Protein AF-A0A7W5QM79-F1 (afdb_monomer_lite)

Structure (mmCIF, N/CA/C/O backbone):
data_AF-A0A7W5QM79-F1
#
_entry.id   AF-A0A7W5QM79-F1
#
loop_
_atom_site.group_PDB
_atom_site.id
_atom_site.type_symbol
_atom_site.label_atom_id
_atom_site.label_alt_id
_atom_site.label_comp_id
_atom_site.label_asym_id
_atom_site.label_entity_id
_atom_site.label_seq_id
_atom_site.pdbx_PDB_ins_code
_atom_site.Cartn_x
_atom_site.Cartn_y
_atom_site.Cartn_z
_atom_site.occupancy
_atom_site.B_iso_or_equiv
_atom_site.auth_seq_id
_atom_site.auth_comp_id
_atom_site.auth_asym_id
_atom_site.auth_atom_id
_atom_site.pdbx_PDB_model_num
ATOM 1 N N . MET A 1 1 ? -22.814 -6.329 25.773 1.00 58.09 1 MET A N 1
ATOM 2 C CA . MET A 1 1 ? -21.471 -6.607 25.209 1.00 58.09 1 MET A CA 1
ATOM 3 C C . MET A 1 1 ? -20.436 -6.230 26.257 1.00 58.09 1 MET A C 1
ATOM 5 O O . MET A 1 1 ? -20.582 -5.170 26.844 1.00 58.09 1 MET A O 1
ATOM 9 N N . SER A 1 2 ? -19.453 -7.089 26.537 1.00 80.44 2 SER A N 1
ATOM 10 C CA . SER A 1 2 ? -18.370 -6.768 27.482 1.00 80.44 2 SER A CA 1
ATOM 11 C C . SER A 1 2 ? -17.420 -5.730 26.875 1.00 80.44 2 SER A C 1
ATOM 13 O O . SER A 1 2 ? -17.052 -5.861 25.707 1.00 80.44 2 SER A O 1
ATOM 15 N N . THR A 1 3 ? -16.996 -4.742 27.667 1.00 80.75 3 THR A N 1
ATOM 16 C CA . THR A 1 3 ? -16.026 -3.699 27.286 1.00 80.75 3 THR A CA 1
ATOM 17 C C . THR A 1 3 ? -14.729 -4.291 26.722 1.00 80.75 3 THR A C 1
ATOM 19 O O . THR A 1 3 ? -14.175 -3.769 25.760 1.00 80.75 3 THR A O 1
ATOM 22 N N . PHE A 1 4 ? -14.292 -5.441 27.246 1.00 83.88 4 PHE A N 1
ATOM 23 C CA . PHE A 1 4 ? -13.108 -6.156 26.763 1.00 83.88 4 PHE A CA 1
ATOM 24 C C . PHE A 1 4 ? -13.230 -6.581 25.291 1.00 83.88 4 PHE A C 1
ATOM 26 O O . PHE A 1 4 ? -12.291 -6.435 24.515 1.00 83.88 4 PHE A O 1
ATOM 33 N N . ARG A 1 5 ? -14.414 -7.054 24.876 1.00 85.19 5 ARG A N 1
ATOM 34 C CA . ARG A 1 5 ? -14.664 -7.480 23.489 1.00 85.19 5 ARG A CA 1
ATOM 35 C C . ARG A 1 5 ? -14.640 -6.300 22.517 1.00 85.19 5 ARG A C 1
ATOM 37 O O . ARG A 1 5 ? -14.230 -6.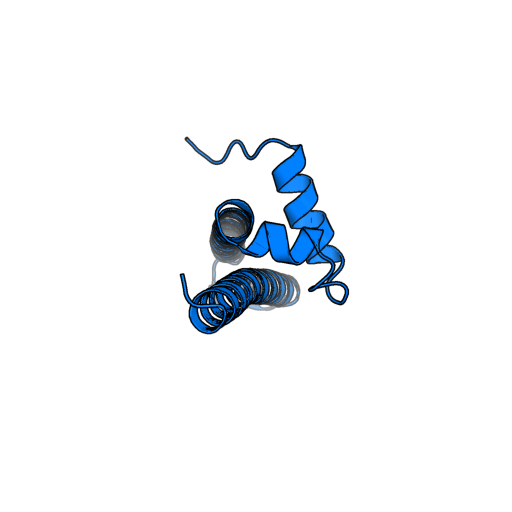475 21.377 1.00 85.19 5 ARG A O 1
ATOM 44 N N . LEU A 1 6 ? -15.071 -5.119 22.965 1.00 87.12 6 LEU A N 1
ATOM 45 C CA . LEU A 1 6 ? -15.059 -3.905 22.150 1.00 87.12 6 LEU A CA 1
ATOM 46 C C . LEU A 1 6 ? -13.627 -3.417 21.894 1.00 87.12 6 LEU A C 1
ATOM 48 O O . LEU A 1 6 ? -13.288 -3.121 20.753 1.00 87.12 6 LEU A O 1
ATOM 52 N N . PHE A 1 7 ? -12.783 -3.378 22.930 1.00 88.88 7 PHE A N 1
ATOM 53 C CA . PHE A 1 7 ? -11.380 -2.987 22.774 1.00 88.88 7 PHE A CA 1
ATOM 54 C C . PHE A 1 7 ? -10.604 -3.971 21.896 1.00 88.88 7 PHE A C 1
ATOM 56 O O . PHE A 1 7 ? -9.957 -3.543 20.948 1.00 88.88 7 PHE A O 1
ATOM 63 N N . ALA A 1 8 ? -10.766 -5.280 22.119 1.00 90.50 8 ALA A N 1
ATOM 64 C CA . ALA A 1 8 ? -10.115 -6.296 21.293 1.00 90.50 8 ALA A CA 1
ATOM 65 C C . ALA A 1 8 ? -10.516 -6.203 19.807 1.00 90.50 8 ALA A C 1
ATOM 67 O O . ALA A 1 8 ? -9.672 -6.353 18.927 1.00 90.50 8 ALA A O 1
ATOM 68 N N . GLN A 1 9 ? -11.793 -5.921 19.519 1.00 89.75 9 GLN A N 1
ATOM 69 C CA . GLN A 1 9 ? -12.265 -5.706 18.149 1.00 89.75 9 GLN A CA 1
ATOM 70 C C . GLN A 1 9 ? -11.608 -4.477 17.510 1.00 89.75 9 GLN A C 1
ATOM 72 O O . GLN A 1 9 ? -11.201 -4.520 16.353 1.00 89.75 9 GLN A O 1
ATOM 77 N N . LEU A 1 10 ? -11.493 -3.385 18.264 1.00 89.38 10 LEU A N 1
ATOM 78 C CA . LEU A 1 10 ? -10.914 -2.142 17.771 1.00 89.38 10 LEU A CA 1
ATOM 79 C C . LEU A 1 10 ? -9.403 -2.268 17.521 1.00 89.38 10 LEU A C 1
ATOM 81 O O . LEU A 1 10 ? -8.910 -1.752 16.519 1.00 89.38 10 LEU A O 1
ATOM 85 N N . ASP A 1 11 ? -8.684 -2.990 18.380 1.00 90.62 11 ASP A N 1
ATOM 86 C CA . ASP A 1 11 ? -7.261 -3.288 18.189 1.00 90.62 11 ASP A CA 1
ATOM 87 C C . ASP A 1 11 ? -7.030 -4.189 16.971 1.00 90.62 11 ASP A C 1
ATOM 89 O O . ASP A 1 11 ? -6.108 -3.958 16.188 1.00 90.62 11 ASP A O 1
ATOM 93 N N . PHE A 1 12 ? -7.904 -5.175 16.759 1.00 91.88 12 PHE A N 1
ATOM 94 C CA . PHE A 1 12 ? -7.868 -6.021 15.570 1.00 91.88 12 PHE A CA 1
ATOM 95 C C . PHE A 1 12 ? -8.112 -5.222 14.281 1.00 91.88 12 PHE A C 1
ATOM 97 O O . PHE A 1 12 ? -7.342 -5.338 13.329 1.00 91.88 12 PHE A O 1
ATOM 104 N N . GLU A 1 13 ? -9.139 -4.368 14.251 1.00 92.06 13 GLU A N 1
ATOM 105 C CA . GLU A 1 13 ? -9.413 -3.495 13.102 1.00 92.06 13 GLU A CA 1
ATOM 106 C C . GLU A 1 13 ? -8.237 -2.558 12.809 1.00 92.06 13 GLU A C 1
ATOM 108 O O . GLU A 1 13 ? -7.859 -2.385 11.649 1.00 92.06 13 GLU A O 1
ATOM 113 N N . ARG A 1 14 ? -7.602 -2.008 13.851 1.00 91.38 14 ARG A N 1
ATOM 114 C CA . ARG A 1 14 ? -6.386 -1.204 13.694 1.00 91.38 14 ARG A CA 1
ATOM 115 C C . ARG A 1 14 ? -5.244 -2.002 13.085 1.00 91.38 14 ARG A C 1
ATOM 117 O O . ARG A 1 14 ? -4.605 -1.504 12.161 1.00 91.38 14 ARG A O 1
ATOM 124 N N . ALA A 1 15 ? -4.997 -3.216 13.573 1.00 93.19 15 ALA A N 1
ATOM 125 C CA . ALA A 1 15 ? -3.943 -4.081 13.054 1.00 93.19 15 ALA A CA 1
ATOM 126 C C . ALA A 1 15 ? -4.167 -4.415 11.572 1.00 93.19 15 ALA A C 1
ATOM 128 O O . ALA A 1 15 ? -3.242 -4.284 10.774 1.00 93.19 15 ALA A O 1
ATOM 129 N N . LEU A 1 16 ? -5.402 -4.752 11.186 1.00 93.31 16 LEU A N 1
ATOM 130 C CA . LEU A 1 16 ? -5.764 -4.975 9.784 1.00 93.31 16 LEU A CA 1
ATOM 131 C C . LEU A 1 16 ? -5.544 -3.729 8.924 1.00 93.31 16 LEU A C 1
ATOM 133 O O . LEU A 1 16 ? -4.982 -3.818 7.835 1.00 93.31 16 LEU A O 1
ATOM 137 N N . GLY A 1 17 ? -5.970 -2.562 9.412 1.00 92.12 17 GLY A N 1
ATOM 138 C CA . GLY A 1 17 ? -5.824 -1.315 8.669 1.00 92.12 17 GLY A CA 1
ATOM 139 C C . GLY A 1 17 ? -4.357 -0.946 8.476 1.00 92.12 17 GLY A C 1
ATOM 140 O O . GLY A 1 17 ? -3.963 -0.519 7.397 1.00 92.12 17 GLY A O 1
ATOM 141 N N . ASN A 1 18 ? -3.535 -1.183 9.498 1.00 92.19 18 ASN A N 1
ATOM 142 C CA . ASN A 1 18 ? -2.096 -0.979 9.428 1.00 92.19 18 ASN A CA 1
ATOM 143 C C . ASN A 1 18 ? -1.423 -1.942 8.453 1.00 92.19 18 ASN A C 1
ATOM 145 O O . A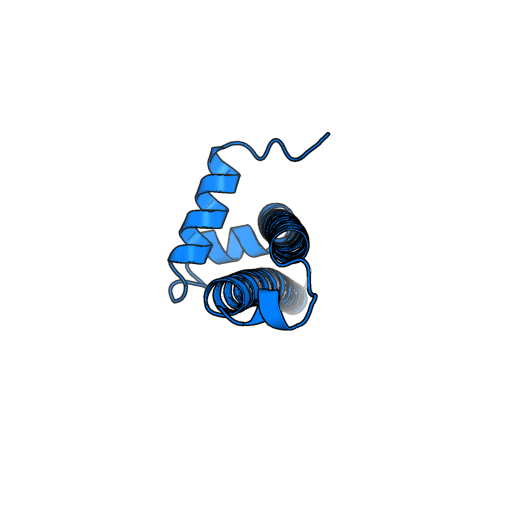SN A 1 18 ? -0.623 -1.477 7.654 1.00 92.19 18 ASN A O 1
ATOM 149 N N . ALA A 1 19 ? -1.796 -3.222 8.457 1.00 93.50 19 ALA A N 1
ATOM 150 C CA . ALA A 1 19 ? -1.242 -4.199 7.526 1.00 93.50 19 ALA A CA 1
ATOM 151 C C . ALA A 1 19 ? -1.550 -3.853 6.057 1.00 93.50 19 ALA A C 1
ATOM 153 O O . ALA A 1 19 ? -0.681 -3.995 5.202 1.00 93.50 19 ALA A O 1
ATOM 154 N N . ALA A 1 20 ? -2.758 -3.356 5.759 1.00 92.94 20 ALA A N 1
ATOM 155 C CA . ALA A 1 20 ? -3.107 -2.900 4.410 1.00 92.94 20 ALA A CA 1
ATOM 156 C C . ALA A 1 20 ? -2.247 -1.703 3.965 1.00 92.94 20 ALA A C 1
ATOM 158 O O . ALA A 1 20 ? -1.793 -1.649 2.824 1.00 92.94 20 ALA A O 1
ATOM 159 N N . ILE A 1 21 ? -1.988 -0.766 4.881 1.00 93.25 21 ILE A N 1
ATOM 160 C CA . ILE A 1 21 ? -1.147 0.411 4.627 1.00 93.25 21 ILE A CA 1
ATOM 161 C C . ILE A 1 21 ? 0.324 0.011 4.445 1.00 93.25 21 ILE A C 1
ATOM 163 O O . ILE A 1 21 ? 0.959 0.490 3.512 1.00 93.25 21 ILE A O 1
ATOM 167 N N . ASP A 1 22 ? 0.846 -0.899 5.272 1.00 94.00 22 ASP A N 1
ATOM 168 C CA . ASP A 1 22 ? 2.214 -1.424 5.136 1.00 94.00 22 ASP A CA 1
ATOM 169 C C . ASP A 1 22 ? 2.400 -2.156 3.799 1.00 94.00 22 ASP A C 1
ATOM 171 O O . ASP A 1 22 ? 3.413 -1.999 3.122 1.00 94.00 22 ASP A O 1
ATOM 175 N N . ALA A 1 23 ? 1.398 -2.928 3.373 1.00 94.56 23 ALA A N 1
ATOM 176 C CA . ALA A 1 23 ? 1.440 -3.608 2.084 1.00 94.56 23 ALA A CA 1
ATOM 177 C C . ALA A 1 23 ? 1.453 -2.620 0.902 1.00 94.56 23 ALA A C 1
ATOM 179 O O . ALA A 1 23 ? 2.144 -2.861 -0.088 1.00 94.56 23 ALA A O 1
ATOM 180 N N . LEU A 1 24 ? 0.723 -1.504 1.008 1.00 94.81 24 LEU A N 1
ATOM 181 C CA . LEU A 1 24 ? 0.775 -0.418 0.028 1.00 94.81 24 LEU A CA 1
ATOM 182 C C . LEU A 1 24 ? 2.157 0.257 0.009 1.00 94.81 24 LEU A C 1
ATOM 184 O O . LEU A 1 24 ? 2.718 0.469 -1.064 1.00 94.81 24 LEU A O 1
ATOM 188 N N . GLU A 1 25 ? 2.734 0.535 1.179 1.00 94.00 25 GLU A N 1
ATOM 189 C CA . GLU A 1 25 ? 4.081 1.106 1.318 1.00 94.00 25 GLU A CA 1
ATOM 190 C C . GLU A 1 25 ? 5.151 0.226 0.662 1.00 94.00 25 GLU A C 1
ATOM 192 O O . GLU A 1 25 ? 6.000 0.714 -0.089 1.00 94.00 25 GLU A O 1
ATOM 197 N N . HIS A 1 26 ? 5.077 -1.087 0.886 1.00 94.44 26 HIS A N 1
ATOM 198 C CA . HIS A 1 26 ? 5.982 -2.048 0.263 1.00 94.44 26 HIS A CA 1
ATOM 199 C C . HIS A 1 26 ? 5.829 -2.080 -1.261 1.00 94.44 26 HIS A C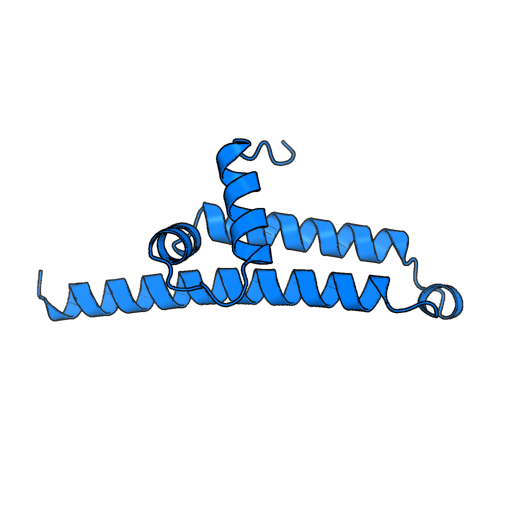 1
ATOM 201 O O . HIS A 1 26 ? 6.834 -2.114 -1.966 1.00 94.44 26 HIS A O 1
ATOM 207 N N . ALA A 1 27 ? 4.601 -2.024 -1.786 1.00 94.44 27 ALA A N 1
ATOM 208 C CA . ALA A 1 27 ? 4.370 -1.997 -3.231 1.00 94.44 27 ALA A CA 1
ATOM 209 C C . ALA A 1 27 ? 4.931 -0.718 -3.882 1.00 94.44 27 ALA A C 1
ATOM 211 O O . ALA A 1 27 ? 5.554 -0.780 -4.941 1.00 94.44 27 ALA A O 1
ATOM 212 N N . MET A 1 28 ? 4.772 0.436 -3.226 1.00 94.25 28 MET A N 1
ATOM 213 C CA . MET A 1 28 ? 5.359 1.700 -3.685 1.00 94.25 28 MET A CA 1
ATOM 214 C C . MET A 1 28 ? 6.890 1.677 -3.636 1.00 94.25 28 MET A C 1
ATOM 216 O O . MET A 1 28 ? 7.539 2.134 -4.574 1.00 94.25 28 MET A O 1
ATOM 220 N N . THR A 1 29 ? 7.467 1.105 -2.578 1.00 93.62 29 THR A N 1
ATOM 221 C CA . THR A 1 29 ? 8.922 0.925 -2.464 1.00 93.62 29 THR A CA 1
ATOM 222 C C . THR A 1 29 ? 9.452 0.021 -3.576 1.00 93.62 29 THR A C 1
ATOM 224 O O . THR A 1 29 ? 10.407 0.389 -4.252 1.00 93.62 29 THR A O 1
ATOM 227 N N . ALA A 1 30 ? 8.789 -1.109 -3.841 1.00 91.75 30 ALA A N 1
ATOM 228 C CA . ALA A 1 30 ? 9.168 -2.021 -4.919 1.00 91.75 30 ALA A CA 1
ATOM 229 C C . ALA A 1 30 ? 9.135 -1.332 -6.293 1.00 91.75 30 ALA A C 1
ATOM 231 O O . ALA A 1 30 ? 10.052 -1.497 -7.096 1.00 91.75 30 ALA A O 1
ATOM 232 N N . LYS A 1 31 ? 8.115 -0.502 -6.551 1.00 92.19 31 LYS A N 1
ATOM 233 C CA . LYS A 1 31 ? 8.059 0.322 -7.765 1.00 92.19 31 LYS A CA 1
ATOM 234 C C . LYS A 1 31 ? 9.270 1.247 -7.870 1.00 92.19 31 LYS A C 1
ATOM 236 O O . LYS A 1 31 ? 9.925 1.261 -8.908 1.00 92.19 31 LYS A O 1
ATOM 241 N N . ALA A 1 32 ? 9.582 1.981 -6.803 1.00 92.19 32 ALA A N 1
ATOM 242 C CA . ALA A 1 32 ? 10.716 2.899 -6.780 1.00 92.19 32 ALA A CA 1
ATOM 243 C C . ALA A 1 32 ? 12.055 2.173 -7.010 1.00 92.19 32 ALA A C 1
ATOM 245 O O . ALA A 1 32 ? 12.923 2.686 -7.712 1.00 92.19 32 ALA A O 1
ATOM 246 N N . GLU A 1 33 ? 12.219 0.959 -6.477 1.00 90.69 33 GLU A N 1
ATOM 247 C CA . GLU A 1 33 ? 13.404 0.126 -6.710 1.00 90.69 33 GLU A CA 1
ATOM 248 C C . GLU A 1 33 ? 13.537 -0.297 -8.184 1.00 90.69 33 GLU A C 1
ATOM 250 O O . GLU A 1 33 ? 14.625 -0.201 -8.753 1.00 90.69 33 GLU A O 1
ATOM 255 N N . ILE A 1 34 ? 12.438 -0.692 -8.836 1.00 88.31 34 ILE A N 1
ATOM 256 C CA . ILE A 1 34 ? 12.410 -1.035 -10.272 1.00 88.31 34 ILE A CA 1
ATOM 257 C C . ILE A 1 34 ? 12.676 0.207 -11.145 1.00 88.31 34 ILE A C 1
ATOM 259 O O . ILE A 1 34 ? 13.362 0.143 -12.171 1.00 88.31 34 ILE A O 1
ATOM 263 N N . GLU A 1 35 ? 12.160 1.369 -10.745 1.00 89.12 35 GLU A N 1
ATOM 264 C CA . GLU A 1 35 ? 12.423 2.651 -11.411 1.00 89.12 35 GLU A CA 1
ATOM 265 C C . GLU A 1 35 ? 13.883 3.109 -11.241 1.00 89.12 35 GLU A C 1
ATOM 267 O O . GLU A 1 35 ? 14.456 3.705 -12.155 1.00 89.12 35 GLU A O 1
ATOM 272 N N . ALA A 1 36 ? 14.520 2.783 -10.116 1.00 88.75 36 ALA A N 1
ATOM 273 C CA . ALA A 1 36 ? 15.927 3.088 -9.866 1.00 88.75 36 ALA A CA 1
ATOM 274 C C . ALA A 1 36 ? 16.894 2.121 -10.573 1.00 88.75 36 ALA A C 1
ATOM 276 O O . ALA A 1 36 ? 18.038 2.488 -10.847 1.00 88.75 36 ALA A O 1
ATOM 277 N N . GLN A 1 37 ? 16.460 0.897 -10.886 1.00 83.69 37 GLN A N 1
ATOM 278 C CA . GLN A 1 37 ? 17.280 -0.083 -11.596 1.00 83.69 37 GLN A CA 1
ATOM 279 C C . GLN A 1 37 ? 17.367 0.241 -13.095 1.00 83.69 37 GLN A C 1
ATOM 281 O O . GLN A 1 37 ? 16.435 0.007 -13.864 1.00 83.69 37 GLN A O 1
ATOM 286 N N . SER A 1 38 ? 18.529 0.741 -13.523 1.00 66.81 38 SER A N 1
ATOM 287 C CA . SER A 1 38 ? 18.878 0.949 -14.937 1.00 66.81 38 SER A CA 1
ATOM 288 C C . SER A 1 38 ? 19.187 -0.350 -15.687 1.00 66.81 38 SER A C 1
ATOM 290 O O . SER A 1 38 ? 19.072 -0.397 -16.908 1.00 66.81 38 SER A O 1
ATOM 292 N N . ASP A 1 39 ? 19.562 -1.407 -14.965 1.00 66.69 39 ASP A N 1
ATOM 293 C CA . ASP A 1 39 ? 20.181 -2.603 -15.552 1.00 66.69 39 ASP A CA 1
ATOM 294 C C . ASP A 1 39 ? 19.173 -3.733 -15.833 1.00 66.69 39 ASP A C 1
ATOM 296 O O . ASP A 1 39 ? 19.535 -4.769 -16.393 1.00 66.69 39 ASP A O 1
ATOM 300 N N . LEU A 1 40 ? 17.890 -3.539 -15.495 1.00 61.06 40 LEU A N 1
ATOM 301 C CA . LEU A 1 40 ? 16.818 -4.505 -15.778 1.00 61.06 40 LEU A CA 1
ATOM 302 C C . LEU A 1 40 ? 16.717 -4.827 -17.275 1.00 61.06 40 LEU A C 1
ATOM 304 O O . LEU A 1 40 ? 16.558 -5.992 -17.637 1.00 61.06 40 LEU A O 1
ATOM 308 N N . GLU A 1 41 ? 16.930 -3.833 -18.139 1.00 58.78 41 GLU A N 1
ATOM 309 C CA . GLU A 1 41 ? 16.944 -4.013 -19.596 1.00 58.78 41 GLU A CA 1
ATOM 310 C C . GLU A 1 41 ? 18.095 -4.921 -20.069 1.00 58.78 41 GLU A C 1
ATOM 312 O O . GLU A 1 41 ? 17.952 -5.641 -21.057 1.00 58.78 41 GLU A O 1
ATOM 317 N N . GLN A 1 42 ? 19.219 -4.962 -19.343 1.00 58.69 42 GLN A N 1
ATOM 318 C CA . GLN A 1 42 ? 20.350 -5.849 -19.655 1.00 58.69 42 GLN A CA 1
ATOM 319 C C . GLN A 1 42 ? 20.120 -7.292 -19.184 1.00 58.69 42 GLN A C 1
ATOM 321 O O . GLN A 1 42 ? 20.768 -8.212 -19.681 1.00 58.69 42 GLN A O 1
ATOM 326 N N . SER A 1 43 ? 19.186 -7.506 -18.253 1.00 63.69 43 SER A N 1
ATOM 327 C CA . SER A 1 43 ? 18.854 -8.831 -17.712 1.00 63.69 43 SER A CA 1
ATOM 328 C C . SER A 1 43 ? 17.848 -9.624 -18.560 1.00 63.69 43 SER A C 1
ATOM 330 O O . SER A 1 43 ? 17.560 -10.778 -18.248 1.00 63.69 43 SER A O 1
ATOM 332 N N . GLY A 1 44 ? 17.313 -9.023 -19.631 1.00 66.06 44 GLY A N 1
ATOM 333 C CA . GLY A 1 44 ? 16.242 -9.613 -20.440 1.00 66.06 44 GLY A CA 1
ATOM 334 C C . GLY A 1 44 ? 14.860 -9.571 -19.774 1.00 66.06 44 GLY A C 1
ATOM 335 O O . GLY A 1 44 ? 13.923 -10.162 -20.306 1.00 66.06 44 GLY A O 1
ATOM 336 N N . TYR A 1 45 ? 14.726 -8.884 -18.634 1.00 71.56 45 TYR A N 1
ATOM 337 C CA . TYR A 1 45 ? 13.436 -8.582 -18.018 1.00 71.56 45 TYR A CA 1
ATOM 338 C C . TYR A 1 45 ? 12.745 -7.436 -18.754 1.00 71.56 45 TYR A C 1
ATOM 340 O O . TYR A 1 45 ? 13.337 -6.380 -18.986 1.00 71.56 45 TYR A O 1
ATOM 348 N N . ASP A 1 46 ? 11.463 -7.627 -19.065 1.00 84.06 46 ASP A N 1
ATOM 349 C CA . ASP A 1 46 ? 10.602 -6.556 -19.553 1.00 84.06 46 ASP A CA 1
ATOM 350 C C . ASP A 1 46 ? 10.239 -5.635 -18.381 1.00 84.06 46 ASP A C 1
ATOM 352 O O . ASP A 1 46 ? 9.344 -5.899 -17.568 1.00 84.06 46 ASP A O 1
ATOM 356 N N . ARG A 1 47 ? 11.009 -4.554 -18.268 1.00 84.06 47 ARG A N 1
ATOM 357 C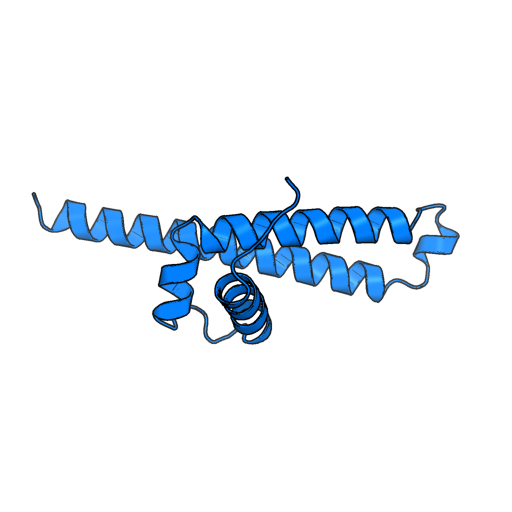 CA . ARG A 1 47 ? 10.844 -3.534 -17.237 1.00 84.06 47 ARG A CA 1
ATOM 358 C C . ARG A 1 47 ? 9.470 -2.872 -17.299 1.00 84.06 47 ARG A C 1
ATOM 360 O O . ARG A 1 47 ? 8.902 -2.578 -16.250 1.00 84.06 47 ARG A O 1
ATOM 367 N N . GLU A 1 48 ? 8.938 -2.643 -18.497 1.00 86.38 48 GLU A N 1
ATOM 368 C CA . GLU A 1 48 ? 7.642 -1.991 -18.683 1.00 86.38 48 GLU A CA 1
ATOM 369 C C . GLU A 1 48 ? 6.512 -2.903 -18.200 1.00 86.38 48 GLU A C 1
ATOM 371 O O . GLU A 1 48 ? 5.675 -2.472 -17.404 1.00 86.38 48 GLU A O 1
ATOM 376 N N . ALA A 1 49 ? 6.551 -4.184 -18.580 1.00 88.38 49 ALA A N 1
ATOM 377 C CA . ALA A 1 49 ? 5.604 -5.179 -18.081 1.00 88.38 49 ALA A CA 1
ATOM 378 C C . ALA A 1 49 ? 5.671 -5.319 -16.550 1.00 88.38 49 ALA A C 1
ATOM 380 O O . ALA A 1 49 ? 4.641 -5.305 -15.878 1.00 88.38 49 ALA A O 1
ATOM 381 N N . THR A 1 50 ? 6.879 -5.360 -15.980 1.00 88.69 50 THR A N 1
ATOM 382 C CA . THR A 1 50 ? 7.070 -5.463 -14.521 1.00 88.69 50 THR A CA 1
ATOM 383 C C . THR A 1 50 ? 6.502 -4.240 -13.790 1.00 88.69 50 THR A C 1
ATOM 385 O O . THR A 1 50 ? 5.827 -4.371 -12.768 1.00 88.69 50 THR A O 1
ATOM 388 N N . LEU A 1 51 ? 6.728 -3.031 -14.316 1.00 90.75 51 LEU A N 1
ATOM 389 C CA . LEU A 1 51 ? 6.154 -1.808 -13.749 1.00 90.75 51 LEU A CA 1
ATOM 390 C C . LEU A 1 51 ? 4.625 -1.794 -13.847 1.00 90.75 51 LEU A C 1
ATOM 392 O O . LEU A 1 51 ? 3.966 -1.332 -12.914 1.00 90.75 51 LEU A O 1
ATOM 396 N N . ALA A 1 52 ? 4.052 -2.302 -14.939 1.00 91.44 52 ALA A N 1
ATOM 397 C CA . ALA A 1 52 ? 2.605 -2.427 -15.088 1.00 91.44 52 ALA A CA 1
ATOM 398 C C . ALA A 1 52 ? 2.004 -3.371 -14.032 1.00 91.44 52 ALA A C 1
ATOM 400 O O . ALA A 1 52 ? 1.019 -3.013 -13.385 1.00 91.44 52 ALA A O 1
ATOM 401 N N . GLU A 1 53 ? 2.631 -4.524 -13.787 1.00 92.25 53 GLU A N 1
ATOM 402 C CA . GLU A 1 53 ? 2.208 -5.461 -12.740 1.00 92.25 53 GLU A CA 1
ATOM 403 C C . GLU A 1 53 ? 2.262 -4.825 -11.346 1.00 92.25 53 GLU A C 1
ATOM 405 O O . GLU A 1 53 ? 1.295 -4.899 -10.585 1.00 92.25 53 GLU A O 1
ATOM 410 N N . VAL A 1 54 ? 3.360 -4.140 -11.013 1.00 93.62 54 VAL A N 1
ATOM 411 C CA . VAL A 1 54 ? 3.492 -3.468 -9.712 1.00 93.62 54 VAL A CA 1
ATOM 412 C C . VAL A 1 54 ? 2.481 -2.330 -9.563 1.00 93.62 54 VAL A C 1
ATOM 414 O O . VAL A 1 54 ? 1.913 -2.163 -8.484 1.00 93.62 54 VAL A O 1
ATOM 417 N N . ASN A 1 55 ? 2.188 -1.580 -10.629 1.00 93.81 55 ASN A N 1
ATOM 418 C CA . ASN A 1 55 ? 1.127 -0.572 -10.602 1.00 93.81 55 ASN A CA 1
ATOM 419 C C . ASN A 1 55 ? -0.243 -1.203 -10.308 1.00 93.81 55 ASN A C 1
ATOM 421 O O . ASN A 1 55 ? -0.980 -0.666 -9.482 1.00 93.81 55 ASN A O 1
ATOM 425 N N . GLN A 1 56 ? -0.558 -2.366 -10.888 1.00 94.69 56 GLN A N 1
ATOM 426 C CA . GLN A 1 56 ? -1.803 -3.074 -10.580 1.00 94.69 56 GLN A CA 1
ATOM 427 C C . GLN A 1 56 ? -1.863 -3.521 -9.112 1.00 94.69 56 GLN A C 1
ATOM 429 O O . GLN A 1 56 ? -2.902 -3.389 -8.463 1.00 94.69 56 GLN A O 1
ATOM 434 N N . VAL A 1 57 ? -0.741 -3.988 -8.554 1.00 95.31 57 VAL A N 1
ATOM 435 C CA . VAL A 1 57 ? -0.648 -4.326 -7.125 1.00 95.31 57 VAL A CA 1
ATOM 436 C C . VAL A 1 57 ? -0.875 -3.089 -6.253 1.00 95.31 57 VAL A C 1
ATOM 438 O O . VAL A 1 57 ? -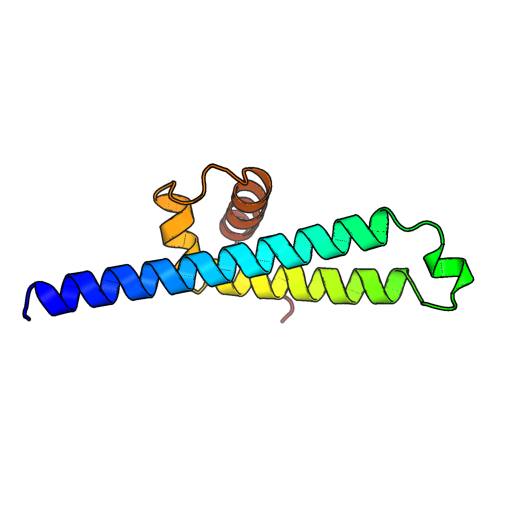1.593 -3.175 -5.258 1.00 95.31 57 VAL A O 1
ATOM 441 N N . ILE A 1 58 ? -0.305 -1.934 -6.611 1.00 95.19 58 ILE A N 1
ATOM 442 C CA . ILE A 1 58 ? -0.536 -0.669 -5.895 1.00 95.19 58 ILE A CA 1
ATOM 443 C C . ILE A 1 58 ? -2.027 -0.317 -5.910 1.00 95.19 58 ILE A C 1
ATOM 445 O O . ILE A 1 58 ? -2.582 0.005 -4.860 1.00 95.19 58 ILE A O 1
ATOM 449 N N . GLU A 1 59 ? -2.694 -0.420 -7.059 1.00 93.88 59 GLU A N 1
ATOM 450 C CA . GLU A 1 59 ? -4.137 -0.182 -7.177 1.00 93.88 59 GLU A CA 1
ATOM 451 C C . GLU A 1 59 ? -4.967 -1.110 -6.281 1.00 93.88 59 GLU A C 1
ATOM 453 O O . GLU A 1 59 ? -5.868 -0.653 -5.569 1.00 93.88 59 GLU A O 1
ATOM 458 N N . ASP A 1 60 ? -4.641 -2.403 -6.261 1.00 94.50 60 ASP A N 1
ATOM 459 C CA . ASP A 1 60 ? -5.308 -3.377 -5.398 1.00 94.50 60 ASP A CA 1
ATOM 460 C C . ASP A 1 60 ? -5.094 -3.052 -3.915 1.00 94.50 60 ASP A C 1
ATOM 462 O O . ASP A 1 60 ? -6.034 -3.099 -3.119 1.00 94.50 60 ASP A O 1
ATOM 466 N N . ARG A 1 61 ? -3.880 -2.650 -3.525 1.00 94.94 61 ARG A N 1
ATOM 467 C CA . ARG A 1 61 ? -3.588 -2.257 -2.140 1.00 94.94 61 ARG A CA 1
ATOM 468 C C . ARG A 1 61 ? -4.277 -0.950 -1.751 1.00 94.94 61 ARG A C 1
ATOM 470 O O . ARG A 1 61 ? -4.786 -0.851 -0.636 1.00 94.94 61 ARG A O 1
ATOM 477 N N . VAL A 1 62 ? -4.383 0.021 -2.659 1.00 94.75 62 VAL A N 1
ATOM 478 C CA . VAL A 1 62 ? -5.206 1.223 -2.446 1.00 94.75 62 VAL A CA 1
ATOM 479 C C . VAL A 1 62 ? -6.665 0.826 -2.213 1.00 94.75 62 VAL A C 1
ATOM 481 O O . VAL A 1 62 ? -7.284 1.311 -1.264 1.00 94.75 62 VAL A O 1
ATOM 484 N N . ARG A 1 63 ? -7.212 -0.106 -3.003 1.00 93.06 63 ARG A N 1
ATOM 485 C CA . ARG A 1 63 ? -8.573 -0.628 -2.801 1.00 93.06 63 ARG A CA 1
ATOM 486 C C . ARG A 1 63 ? -8.736 -1.301 -1.439 1.00 93.06 63 ARG A C 1
ATOM 488 O O . ARG A 1 63 ? -9.738 -1.051 -0.769 1.00 93.06 63 ARG A O 1
ATOM 495 N N . ASP A 1 64 ? -7.773 -2.103 -1.001 1.00 93.94 64 ASP A N 1
ATOM 496 C CA . ASP A 1 64 ? -7.820 -2.761 0.311 1.00 93.94 64 ASP A CA 1
ATOM 497 C C . ASP A 1 64 ? -7.816 -1.745 1.460 1.00 93.94 64 ASP A C 1
ATOM 499 O O . ASP A 1 64 ? -8.554 -1.896 2.436 1.00 93.94 64 ASP A O 1
ATOM 503 N N . VAL A 1 65 ? -7.041 -0.664 1.332 1.00 94.19 65 VAL A N 1
ATOM 504 C CA . VAL A 1 65 ? -7.040 0.433 2.309 1.00 94.19 65 VAL A CA 1
ATOM 505 C C . VAL A 1 65 ? -8.387 1.161 2.323 1.00 94.19 65 VAL A C 1
ATOM 507 O O . VAL A 1 65 ? -8.912 1.433 3.404 1.00 94.19 65 VAL A O 1
ATOM 510 N N . LEU A 1 66 ? -8.959 1.456 1.150 1.00 93.88 66 LEU A N 1
ATOM 511 C CA . LEU A 1 66 ? -10.227 2.185 1.016 1.00 93.88 66 LEU A CA 1
ATOM 512 C C . LEU A 1 66 ? -11.443 1.379 1.485 1.00 93.88 66 LEU A C 1
ATOM 514 O O . LEU A 1 66 ? -12.358 1.935 2.090 1.00 93.88 66 LEU A O 1
ATOM 518 N N . THR A 1 67 ? -11.474 0.083 1.181 1.00 92.62 67 THR A N 1
ATOM 519 C CA . THR A 1 67 ? -12.601 -0.806 1.511 1.00 92.62 67 THR A CA 1
ATOM 520 C C . THR A 1 67 ? -12.473 -1.429 2.901 1.00 92.62 67 THR A C 1
ATOM 522 O O . THR A 1 67 ? -13.476 -1.828 3.497 1.00 92.62 67 THR A O 1
ATOM 525 N N . GLY A 1 68 ? -11.252 -1.492 3.434 1.00 91.31 68 GLY A N 1
ATOM 526 C CA . GLY A 1 68 ? -10.938 -2.023 4.751 1.00 91.31 68 GLY A CA 1
ATOM 527 C C . GLY A 1 68 ? -10.890 -0.971 5.869 1.00 91.31 68 GLY A C 1
ATOM 528 O O . GLY A 1 68 ? -11.263 0.192 5.701 1.00 91.31 68 GLY A O 1
ATOM 529 N N . PRO A 1 69 ? -10.403 -1.362 7.060 1.00 92.00 69 PRO A N 1
ATOM 530 C CA . PRO A 1 69 ? -10.233 -0.445 8.189 1.00 92.00 69 PRO A CA 1
ATOM 531 C C . PRO A 1 69 ? -9.075 0.556 8.004 1.00 92.00 69 PRO A C 1
ATOM 533 O O . PRO A 1 69 ? -8.953 1.489 8.797 1.00 92.00 69 PRO A O 1
ATOM 536 N N . GLY A 1 70 ? -8.252 0.404 6.957 1.00 92.12 70 GLY A N 1
ATOM 537 C CA . GLY A 1 70 ? -7.093 1.259 6.679 1.00 92.12 70 GLY A CA 1
ATOM 538 C C . GLY A 1 70 ? -7.453 2.734 6.502 1.00 92.12 70 GLY A C 1
ATOM 539 O O . GLY A 1 70 ? -6.813 3.593 7.107 1.00 92.12 70 GLY A O 1
ATOM 540 N N . LEU A 1 71 ? -8.529 3.040 5.770 1.00 91.94 71 LEU A N 1
ATOM 541 C CA . LEU A 1 71 ? -8.986 4.418 5.586 1.00 91.94 71 LEU A CA 1
ATOM 542 C C . LEU A 1 71 ? -9.287 5.109 6.924 1.00 91.94 71 LEU A C 1
ATOM 544 O O . LEU A 1 71 ? -8.847 6.233 7.154 1.00 91.94 71 LEU A O 1
ATOM 548 N N . ARG A 1 72 ? -9.952 4.411 7.855 1.00 91.31 72 ARG A N 1
ATOM 549 C CA . ARG A 1 72 ? -10.250 4.966 9.186 1.00 91.31 72 ARG A CA 1
ATOM 550 C C . ARG A 1 72 ? -8.980 5.226 9.995 1.00 91.31 72 ARG A C 1
ATOM 552 O O . ARG A 1 72 ? -8.941 6.185 10.761 1.00 91.31 72 ARG A O 1
ATOM 559 N N . ASN A 1 73 ? -7.949 4.392 9.849 1.00 90.62 73 ASN A N 1
ATOM 560 C CA . ASN A 1 73 ? -6.661 4.617 10.510 1.00 90.62 73 ASN A CA 1
ATOM 561 C C . ASN A 1 73 ? -5.966 5.876 9.960 1.00 90.62 73 ASN A C 1
ATOM 563 O O . ASN A 1 73 ? -5.425 6.663 10.740 1.00 90.62 73 ASN A O 1
ATOM 567 N N . ILE A 1 74 ? -6.022 6.095 8.640 1.00 89.31 74 ILE A N 1
ATOM 568 C CA . ILE A 1 74 ? -5.500 7.310 7.992 1.00 89.31 74 ILE A CA 1
ATOM 569 C C . ILE A 1 74 ? -6.254 8.548 8.487 1.00 89.31 74 ILE A C 1
ATOM 571 O O . ILE A 1 74 ? -5.625 9.512 8.917 1.00 89.31 74 ILE A O 1
ATOM 575 N N . GLU A 1 75 ? -7.586 8.505 8.511 1.00 88.69 75 GLU A N 1
ATOM 576 C CA . GLU A 1 75 ? -8.430 9.621 8.963 1.00 88.69 75 GLU A CA 1
ATOM 577 C C . GLU A 1 75 ? -8.221 9.974 10.446 1.00 88.69 75 GLU A C 1
ATOM 579 O O . GLU A 1 75 ? -8.367 11.131 10.837 1.00 88.69 75 GLU A O 1
ATOM 584 N N . ARG A 1 76 ? -7.827 9.002 11.278 1.00 88.38 76 ARG A N 1
ATOM 585 C CA . ARG A 1 76 ? -7.447 9.220 12.687 1.00 88.38 76 ARG A CA 1
ATOM 586 C C . ARG A 1 76 ? -6.032 9.778 12.866 1.00 88.38 76 ARG A C 1
ATOM 588 O O . ARG A 1 76 ? -5.647 10.077 13.994 1.00 88.38 76 ARG A O 1
ATOM 595 N N . GLY A 1 77 ? -5.249 9.895 11.794 1.00 83.00 77 GLY A N 1
ATOM 596 C CA . GLY A 1 77 ? -3.857 10.343 11.854 1.00 83.00 77 GLY A CA 1
ATOM 597 C C . GLY A 1 77 ? -2.890 9.297 12.418 1.00 83.00 77 GLY A C 1
ATOM 598 O O . GLY A 1 77 ? -1.765 9.638 12.780 1.00 83.00 77 GLY A O 1
ATOM 599 N N . GLU A 1 78 ? -3.282 8.019 12.474 1.00 78.06 78 GLU A N 1
ATOM 600 C CA . GLU A 1 78 ? -2.453 6.942 13.041 1.00 78.06 78 GLU A CA 1
ATOM 601 C C . GLU A 1 78 ? -1.221 6.617 12.153 1.00 78.06 78 GLU A C 1
ATOM 603 O O . GLU A 1 78 ? -0.313 5.911 12.586 1.00 78.06 78 GLU A O 1
ATOM 608 N N . ARG A 1 79 ? -1.140 7.185 10.933 1.00 69.44 79 ARG A N 1
ATOM 609 C CA . ARG A 1 79 ? -0.078 6.964 9.924 1.00 69.44 79 ARG A CA 1
ATOM 610 C C . ARG A 1 79 ? 0.565 8.251 9.377 1.00 69.44 79 ARG A C 1
ATOM 612 O O . ARG A 1 79 ? 0.843 8.375 8.191 1.00 69.44 79 ARG A O 1
ATOM 619 N N . PHE A 1 80 ? 0.867 9.212 10.249 1.00 61.47 80 PHE A N 1
ATOM 620 C CA . PHE A 1 80 ? 1.462 10.510 9.873 1.00 61.47 80 PHE A CA 1
ATOM 621 C C . PHE A 1 80 ? 2.891 10.460 9.286 1.00 61.47 80 PHE A C 1
ATOM 623 O O . PHE A 1 80 ? 3.380 11.478 8.803 1.00 61.47 80 PHE A O 1
ATOM 630 N N . ARG A 1 81 ? 3.591 9.318 9.362 1.00 69.06 81 ARG A N 1
ATOM 631 C CA . ARG A 1 81 ? 5.001 9.197 8.938 1.00 69.06 81 ARG A CA 1
ATOM 632 C C . ARG A 1 81 ? 5.197 8.948 7.439 1.00 69.06 81 ARG A C 1
ATOM 634 O O . ARG A 1 81 ? 6.311 9.139 6.970 1.00 69.06 81 ARG A O 1
ATOM 641 N N . SER A 1 82 ? 4.135 8.601 6.711 1.00 79.69 82 SER A N 1
ATOM 642 C CA . SER A 1 82 ? 4.188 8.307 5.271 1.00 79.69 82 SER A CA 1
ATOM 643 C C . SER A 1 82 ? 3.206 9.228 4.523 1.00 79.69 82 SER A C 1
ATOM 645 O O . SER A 1 82 ? 2.133 8.784 4.104 1.00 79.69 82 SER A O 1
ATOM 647 N N . PRO A 1 83 ? 3.517 10.538 4.397 1.00 85.56 83 PRO A N 1
ATOM 648 C CA . PRO A 1 83 ? 2.595 11.539 3.843 1.00 85.56 83 PRO A CA 1
ATOM 649 C C . PRO A 1 83 ? 2.185 11.238 2.396 1.00 85.56 83 PRO A C 1
ATOM 651 O O . PRO A 1 83 ? 1.083 11.582 1.978 1.00 85.56 83 PRO A O 1
ATOM 654 N N . GLU A 1 84 ? 3.047 10.553 1.654 1.00 88.50 84 GLU A N 1
ATOM 655 C CA . GLU A 1 84 ? 2.845 10.193 0.250 1.00 88.50 84 GLU A CA 1
ATOM 656 C C . GLU A 1 84 ? 1.744 9.139 0.093 1.00 88.50 84 GLU A C 1
ATOM 658 O O . GLU A 1 84 ? 0.878 9.256 -0.772 1.00 88.50 84 GLU A O 1
ATOM 663 N N . ILE A 1 85 ? 1.702 8.167 1.010 1.00 89.44 85 ILE A N 1
ATOM 664 C CA . ILE A 1 85 ? 0.648 7.148 1.074 1.00 89.44 85 ILE A CA 1
ATOM 665 C C . ILE A 1 85 ? -0.688 7.793 1.429 1.00 89.44 85 ILE A C 1
ATOM 667 O O . ILE A 1 85 ? -1.708 7.502 0.807 1.00 89.44 85 ILE A O 1
ATOM 671 N N . VAL A 1 86 ? -0.684 8.696 2.416 1.00 89.69 86 VAL A N 1
ATOM 672 C CA . VAL A 1 86 ? -1.889 9.436 2.806 1.00 89.69 86 VAL A CA 1
ATOM 673 C C . VAL A 1 86 ? -2.420 10.233 1.617 1.00 89.69 86 VAL A C 1
ATOM 675 O O . VAL A 1 86 ? -3.606 10.144 1.314 1.00 89.69 86 VAL A O 1
ATOM 678 N N . ALA A 1 87 ? -1.556 10.959 0.905 1.00 89.88 87 ALA A N 1
ATOM 679 C CA . ALA A 1 87 ? -1.946 11.723 -0.275 1.00 89.88 87 ALA A CA 1
ATOM 680 C C . ALA A 1 87 ? -2.528 10.826 -1.380 1.00 89.88 87 ALA A C 1
ATOM 682 O O . ALA A 1 87 ? -3.596 11.137 -1.908 1.00 89.88 87 ALA A O 1
ATOM 683 N N . LEU A 1 88 ? -1.878 9.698 -1.684 1.00 91.12 88 LEU A N 1
ATOM 684 C CA . LEU A 1 88 ? -2.338 8.734 -2.686 1.00 91.12 88 LEU A CA 1
ATOM 685 C C . LEU A 1 88 ? -3.728 8.178 -2.350 1.00 91.12 88 LEU A C 1
ATOM 687 O O . LEU A 1 88 ? -4.635 8.217 -3.182 1.00 91.12 88 LEU A O 1
ATOM 691 N N . VAL A 1 89 ? -3.913 7.688 -1.122 1.00 91.19 89 VAL A N 1
ATOM 692 C CA . VAL A 1 89 ? -5.181 7.088 -0.683 1.00 91.19 89 VAL A CA 1
ATOM 693 C C . VAL A 1 89 ? -6.299 8.129 -0.651 1.00 91.19 89 VAL A C 1
ATOM 695 O O . VAL A 1 89 ? -7.412 7.851 -1.095 1.00 91.19 89 VAL A O 1
ATOM 698 N N . MET A 1 90 ? -6.017 9.341 -0.167 1.00 91.00 90 MET A N 1
ATOM 699 C CA . MET A 1 90 ? -7.007 10.420 -0.108 1.00 91.00 90 MET A CA 1
ATOM 700 C C . MET A 1 90 ? -7.401 10.901 -1.508 1.00 91.00 90 MET A C 1
ATOM 702 O O . MET A 1 90 ? -8.589 11.069 -1.776 1.00 91.00 90 MET A O 1
ATOM 706 N N . ALA A 1 91 ? -6.444 11.023 -2.432 1.00 90.31 91 ALA A N 1
ATOM 707 C CA . ALA A 1 91 ? -6.735 11.325 -3.831 1.00 90.31 91 ALA A CA 1
ATOM 708 C C . ALA A 1 91 ? -7.599 10.231 -4.485 1.00 90.31 91 ALA A C 1
ATOM 710 O O . ALA A 1 91 ? -8.561 10.541 -5.188 1.00 90.31 91 ALA A O 1
ATOM 711 N N . ALA A 1 92 ? -7.309 8.953 -4.222 1.00 89.44 92 ALA A N 1
ATOM 712 C CA . ALA A 1 92 ? -8.102 7.831 -4.728 1.00 89.44 92 ALA A CA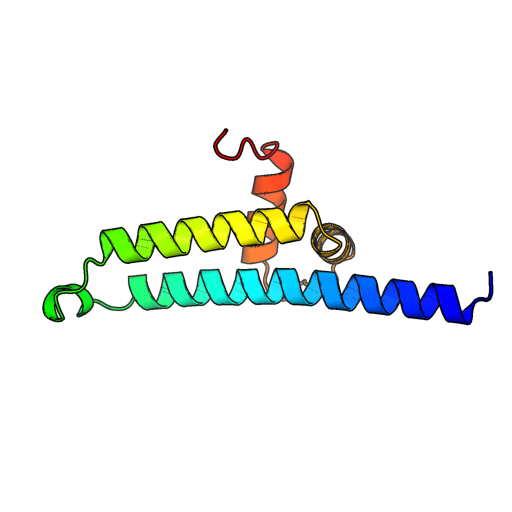 1
ATOM 713 C C . ALA A 1 92 ? -9.533 7.804 -4.153 1.00 89.44 92 ALA A C 1
ATOM 715 O O . ALA A 1 92 ? -10.489 7.509 -4.877 1.00 89.44 92 ALA A O 1
ATOM 716 N N . ARG A 1 93 ? -9.696 8.158 -2.871 1.00 89.12 93 ARG A N 1
ATOM 717 C CA . ARG A 1 93 ? -11.005 8.316 -2.219 1.00 89.12 93 ARG A CA 1
ATOM 718 C C . ARG A 1 93 ? -11.818 9.435 -2.870 1.00 89.12 93 ARG A C 1
ATOM 720 O O . ARG A 1 93 ? -12.980 9.230 -3.221 1.00 89.12 93 ARG A O 1
ATOM 727 N N . ASP A 1 94 ? -11.207 10.607 -3.023 1.00 85.81 94 ASP A N 1
ATOM 728 C CA . ASP A 1 94 ? -11.885 11.831 -3.459 1.00 85.81 94 ASP A CA 1
ATOM 729 C C . ASP A 1 94 ? -12.239 11.793 -4.954 1.00 85.81 94 ASP A C 1
ATOM 731 O O . ASP A 1 94 ? -13.293 12.289 -5.353 1.00 85.81 94 ASP A O 1
ATOM 735 N N . ASN A 1 95 ? -11.442 11.095 -5.766 1.00 79.06 95 ASN A N 1
ATOM 736 C CA . ASN A 1 95 ? -11.756 10.824 -7.170 1.00 79.06 95 ASN A CA 1
ATOM 737 C C . ASN A 1 95 ? -12.866 9.774 -7.371 1.00 79.06 95 ASN A C 1
ATOM 739 O O . ASN A 1 95 ? -13.142 9.421 -8.516 1.00 79.06 95 ASN A O 1
ATOM 743 N N . LYS A 1 96 ? -13.510 9.285 -6.292 1.00 61.75 96 LYS A N 1
ATOM 744 C CA . LYS A 1 96 ? -14.459 8.158 -6.304 1.00 61.75 96 LYS A CA 1
ATOM 745 C C . LYS A 1 96 ? -13.929 7.018 -7.171 1.00 61.75 96 LYS A C 1
ATOM 747 O O . LYS A 1 96 ? -14.491 6.787 -8.233 1.00 61.75 96 LYS A O 1
ATOM 752 N N . TRP A 1 97 ? -12.844 6.369 -6.737 1.00 54.97 97 TRP A N 1
ATOM 753 C CA . TRP A 1 97 ? -12.255 5.180 -7.373 1.00 54.97 97 TRP A CA 1
ATOM 754 C C . TRP A 1 97 ? -13.199 4.479 -8.378 1.00 54.97 97 TRP A C 1
ATOM 756 O O . TRP A 1 97 ? -14.068 3.696 -7.993 1.00 54.97 97 TRP A O 1
ATOM 766 N N . ASN A 1 98 ? -13.029 4.787 -9.668 1.00 49.84 98 ASN A N 1
ATOM 767 C CA . ASN A 1 98 ? -13.657 4.087 -10.788 1.00 49.84 98 ASN A CA 1
ATOM 768 C C . ASN A 1 98 ? -12.654 3.038 -11.278 1.00 49.84 98 ASN A C 1
ATOM 770 O O . ASN A 1 98 ? -12.130 3.162 -12.384 1.00 49.84 98 ASN A O 1
ATOM 774 N N . GLY A 1 99 ? -12.307 2.068 -10.422 1.00 47.34 99 GLY A N 1
ATOM 775 C CA . GLY A 1 99 ? -11.437 0.957 -10.824 1.00 47.34 99 GLY A CA 1
ATOM 776 C C . GLY A 1 99 ? -11.933 0.288 -12.111 1.00 47.34 99 GLY A C 1
ATOM 777 O O . GLY A 1 99 ? -13.099 0.479 -12.470 1.00 47.34 99 GLY A O 1
ATOM 778 N N . PRO A 1 100 ? -11.081 -0.478 -12.814 1.00 39.28 100 PRO A N 1
ATOM 779 C CA . PRO A 1 100 ? -11.494 -1.122 -14.053 1.00 39.28 100 PRO A CA 1
ATOM 780 C C . PRO A 1 100 ? -12.755 -1.955 -13.797 1.00 39.28 100 PRO A C 1
ATOM 782 O O . PRO A 1 100 ? -12.811 -2.726 -12.834 1.00 39.28 100 PRO A O 1
ATOM 785 N N . GLY A 1 101 ? -13.786 -1.699 -14.607 1.00 39.06 101 GLY A N 1
ATOM 786 C CA . GLY A 1 101 ? -14.987 -2.529 -14.668 1.00 39.06 101 GLY A CA 1
ATOM 787 C C . GLY A 1 101 ? -14.682 -3.921 -15.195 1.00 39.06 101 GLY A C 1
ATOM 788 O O . GLY A 1 101 ? -13.678 -4.068 -15.928 1.00 39.06 101 GLY A O 1
#

pLDDT: mean 84.73, std 13.11, range [39.06, 95.31]

Secondary structure (DSSP, 8-state):
--HHHHHHHHHHHHHHHHHHHHHHHHHHHHHHHHHH-S-GGGGT--HHHHHHHHHHHHHHHHHHHHHSTHHHHHHTTTTTT-HHHHHHHHHHHHTT-----

Foldseek 3Di:
DDPVVVVVVVVVLLVQLVVLLVQLVVLVVVLVVLVPDPCCVVVVHPSVVVNVVSVVSNVVSLVSNVVGSNVVCLVVVVPVPCVVSSVVSVVCVVVVPPDDD

Sequence (101 aa):
MSTFRLFAQLDFERALGNAAIDALEHAMTAKAEIEAQSDLEQSGYDREATLAEVNQVIEDRVRDVLTGPGLRNIERGERFRSPEIVALVMAARDNKWNGPG

Radius of gyration: 16.62 Å; chains: 1; bounding box: 42×21×48 Å